Protein AF-A0A965I596-F1 (afdb_monomer_lite)

Secondary structure (DSSP, 8-state):
---SS-----HHHHHH----TT--------GGG----------TTT-TTS-HHHHHHHHHHHTSHHHHHHHHH-EETTEE-------

Sequence (87 aa):
AGMGAYILSDRASWLNFKNKTGLGIQFSGDPVLFNQYAYLPVNPQRHAHVNHDLAVKLETWLTSQRAAEIINAYTIDDQTLFTFNAE

Foldseek 3Di:
DDDPDDDDDAPVCVLPPPPCDPNDDPDDDPPVPDDDDDQDDDDCVVPVPDPRVVSVVVVVVCLDPVVQVVQQPDDRPNDRRGHDDDD

pLDDT: mean 93.73, std 6.28, range [63.06, 98.38]

Structure (mmCIF, N/CA/C/O backbone):
data_AF-A0A965I596-F1
#
_entry.id   AF-A0A965I596-F1
#
loop_
_atom_site.group_PDB
_atom_site.id
_atom_site.type_symbol
_atom_site.label_atom_id
_atom_site.label_alt_id
_atom_site.label_comp_id
_atom_site.label_asym_id
_atom_site.label_entity_id
_atom_site.label_seq_id
_atom_site.pdbx_PDB_ins_code
_atom_site.Cartn_x
_atom_site.Cartn_y
_atom_site.Cartn_z
_atom_site.occupancy
_atom_site.B_iso_or_equiv
_atom_site.auth_seq_id
_atom_site.auth_comp_id
_atom_site.auth_asym_id
_atom_site.auth_atom_id
_atom_site.pdbx_PDB_model_num
ATOM 1 N N . ALA A 1 1 ? -27.967 3.640 6.661 1.00 63.06 1 ALA A N 1
ATOM 2 C CA . ALA A 1 1 ? -27.757 3.252 8.068 1.00 63.06 1 ALA A CA 1
ATOM 3 C C . ALA A 1 1 ? -27.371 1.785 8.087 1.00 63.06 1 ALA A C 1
ATOM 5 O O . ALA A 1 1 ? -27.927 1.040 7.286 1.00 63.06 1 ALA A O 1
ATOM 6 N N . GLY A 1 2 ? -26.402 1.388 8.915 1.00 65.56 2 GLY A N 1
ATOM 7 C CA . GLY A 1 2 ? -26.064 -0.026 9.083 1.00 65.56 2 GLY A CA 1
ATOM 8 C C . GLY A 1 2 ? -27.251 -0.812 9.647 1.00 65.56 2 GLY A C 1
ATOM 9 O O . GLY A 1 2 ? -27.954 -0.323 10.528 1.00 65.56 2 GLY A O 1
ATOM 10 N N . MET A 1 3 ? -27.494 -2.012 9.123 1.00 78.50 3 MET A N 1
ATOM 11 C CA . MET A 1 3 ? -28.384 -2.985 9.761 1.00 78.50 3 MET A CA 1
ATOM 12 C C . MET A 1 3 ? -27.595 -3.704 10.860 1.00 78.50 3 MET A C 1
ATOM 14 O O . MET A 1 3 ? -26.400 -3.933 10.692 1.00 78.50 3 MET A O 1
ATOM 18 N N . GLY A 1 4 ? -28.237 -4.046 11.979 1.00 84.50 4 GLY A N 1
ATOM 19 C CA . GLY A 1 4 ? -27.594 -4.734 13.105 1.00 84.50 4 GLY A CA 1
ATOM 20 C C . GLY A 1 4 ? -27.216 -6.179 12.774 1.00 84.50 4 GLY A C 1
ATOM 21 O O . GLY A 1 4 ? -27.913 -7.105 13.173 1.00 84.50 4 GLY A O 1
ATOM 22 N N . ALA A 1 5 ? -26.135 -6.360 12.022 1.00 90.06 5 ALA A N 1
ATOM 23 C CA . ALA A 1 5 ? -25.596 -7.642 11.595 1.00 90.06 5 ALA A CA 1
ATOM 24 C C . ALA A 1 5 ? -24.067 -7.564 11.477 1.00 90.06 5 ALA A C 1
ATOM 26 O O . ALA A 1 5 ? -23.480 -6.479 11.472 1.00 90.06 5 ALA A O 1
ATOM 27 N N . TYR A 1 6 ? -23.427 -8.723 11.351 1.00 92.75 6 TYR A N 1
ATOM 28 C CA . TYR A 1 6 ? -21.999 -8.803 11.069 1.00 92.75 6 TYR A CA 1
ATOM 29 C C . TYR A 1 6 ? -21.730 -8.627 9.575 1.00 92.75 6 TYR A C 1
ATOM 31 O O . TYR A 1 6 ? -22.450 -9.165 8.735 1.00 92.75 6 TYR A O 1
ATOM 39 N N . ILE A 1 7 ? -20.660 -7.899 9.263 1.00 92.56 7 ILE A N 1
ATOM 40 C CA . ILE A 1 7 ? -20.142 -7.715 7.909 1.00 92.56 7 ILE A CA 1
ATOM 41 C C . ILE A 1 7 ? -18.624 -7.878 7.926 1.00 92.56 7 ILE A C 1
ATOM 43 O O . ILE A 1 7 ? -17.968 -7.516 8.903 1.00 92.56 7 ILE A O 1
ATOM 47 N N . LEU A 1 8 ? -18.072 -8.387 6.828 1.00 94.56 8 LEU A N 1
ATOM 48 C CA . LEU A 1 8 ? -16.653 -8.259 6.525 1.00 94.56 8 LEU A CA 1
ATOM 49 C C . LEU A 1 8 ? -16.486 -7.062 5.586 1.00 94.56 8 LEU A C 1
ATOM 51 O O . LEU A 1 8 ? -17.184 -6.964 4.580 1.00 94.56 8 LEU A O 1
ATOM 55 N N . SER A 1 9 ? -15.585 -6.148 5.927 1.00 94.19 9 SER A N 1
ATOM 56 C CA . SER A 1 9 ? -15.279 -4.955 5.135 1.00 94.19 9 SER A CA 1
ATOM 57 C C . SER A 1 9 ? -13.778 -4.731 5.139 1.00 94.19 9 SER A C 1
ATOM 59 O O . SER A 1 9 ? -13.123 -4.963 6.158 1.00 94.19 9 SER A O 1
ATOM 61 N N . ASP A 1 10 ? -13.239 -4.207 4.040 1.00 94.88 10 ASP A N 1
ATOM 62 C CA . ASP A 1 10 ? -11.902 -3.628 4.074 1.00 94.88 10 ASP A CA 1
ATOM 63 C C . ASP A 1 10 ? -11.890 -2.366 4.960 1.00 94.88 10 ASP A C 1
ATOM 65 O O . ASP A 1 10 ? -12.927 -1.734 5.222 1.00 94.88 10 ASP A O 1
ATOM 69 N N . ARG A 1 11 ? -10.696 -2.008 5.441 1.00 94.12 11 ARG A N 1
ATOM 70 C CA . ARG A 1 11 ? -10.498 -0.900 6.381 1.00 94.12 11 ARG A CA 1
ATOM 71 C C . ARG A 1 11 ? -10.819 0.460 5.753 1.00 94.12 11 ARG A C 1
ATOM 73 O O . ARG A 1 11 ? -11.368 1.311 6.447 1.00 94.12 11 ARG A O 1
ATOM 80 N N . ALA A 1 12 ? -10.527 0.665 4.469 1.00 93.50 12 ALA A N 1
ATOM 81 C CA . ALA A 1 12 ? -10.738 1.946 3.800 1.00 93.50 12 ALA A CA 1
ATOM 82 C C . ALA A 1 12 ? -12.234 2.242 3.650 1.00 93.50 12 ALA A C 1
ATOM 84 O O . ALA A 1 12 ? -12.687 3.339 3.989 1.00 93.50 12 ALA A O 1
ATOM 85 N N . SER A 1 13 ? -13.007 1.249 3.203 1.00 92.94 13 SER A N 1
ATOM 86 C CA . SER A 1 13 ? -14.466 1.336 3.114 1.00 92.94 13 SER A CA 1
ATOM 87 C C . SER A 1 13 ? -15.087 1.573 4.486 1.00 92.94 13 SER A C 1
ATOM 89 O O . SER A 1 13 ? -15.941 2.447 4.628 1.00 92.94 13 SER A O 1
ATOM 91 N N . TRP A 1 14 ? -14.619 0.865 5.521 1.00 92.88 14 TRP A N 1
ATOM 92 C CA . TRP A 1 14 ? -15.106 1.057 6.888 1.00 92.88 14 TRP A CA 1
ATOM 93 C C . TRP A 1 14 ? -14.853 2.477 7.407 1.00 92.88 14 TRP A C 1
ATOM 95 O O . TRP A 1 14 ? -15.764 3.104 7.953 1.00 92.88 14 TRP A O 1
ATOM 105 N N . LEU A 1 15 ? -13.643 3.011 7.227 1.00 91.56 15 LEU A N 1
ATOM 106 C CA . LEU A 1 15 ? -13.304 4.361 7.683 1.00 91.56 15 LEU A CA 1
ATOM 107 C C . LEU A 1 15 ? -14.153 5.412 6.962 1.00 91.56 15 LEU A C 1
ATOM 109 O O . LEU A 1 15 ? -14.850 6.183 7.624 1.00 91.56 15 LEU A O 1
ATOM 113 N N . ASN A 1 16 ? -14.246 5.333 5.632 1.00 91.25 16 ASN A N 1
ATOM 114 C CA . ASN A 1 16 ? -15.052 6.250 4.822 1.00 91.25 16 ASN A CA 1
ATOM 115 C C . ASN A 1 16 ? -16.570 6.106 5.026 1.00 91.25 16 ASN A C 1
ATOM 117 O O . ASN A 1 16 ? -17.330 7.035 4.732 1.00 91.25 16 ASN A O 1
ATOM 121 N N . PHE A 1 17 ? -17.049 4.969 5.533 1.00 89.62 17 PHE A N 1
ATOM 122 C CA . PHE A 1 17 ? -18.468 4.755 5.788 1.00 89.62 17 PHE A CA 1
ATOM 123 C C . PHE A 1 17 ? -18.939 5.592 6.983 1.00 89.62 17 PHE A C 1
ATOM 125 O O . PHE A 1 17 ? -18.815 5.194 8.135 1.00 89.62 17 PHE A O 1
ATOM 132 N N . LYS A 1 18 ? -19.496 6.780 6.735 1.00 82.25 18 LYS A N 1
ATOM 133 C CA . LYS A 1 18 ? -19.880 7.724 7.805 1.00 82.25 18 LYS A CA 1
ATOM 134 C C . LYS A 1 18 ? -21.110 7.296 8.616 1.00 82.25 18 LYS A C 1
ATOM 136 O O . LYS A 1 18 ? -21.265 7.710 9.758 1.00 82.25 18 LYS A O 1
ATOM 141 N N . ASN A 1 19 ? -21.984 6.453 8.061 1.00 84.75 19 ASN A N 1
ATOM 142 C CA . ASN A 1 19 ? -23.260 6.072 8.681 1.00 84.75 19 ASN A CA 1
ATOM 143 C C . ASN A 1 19 ? -23.181 4.717 9.411 1.00 84.75 19 ASN A C 1
ATOM 145 O O . ASN A 1 19 ? -23.967 3.803 9.142 1.00 84.75 19 ASN A O 1
ATOM 149 N N . LYS A 1 20 ? -22.208 4.597 10.324 1.00 82.75 20 LYS A N 1
ATOM 150 C CA . LYS A 1 20 ? -21.903 3.358 11.063 1.00 82.75 20 LYS A CA 1
ATOM 151 C C . LYS A 1 20 ? -23.012 2.955 12.037 1.00 82.75 20 LYS A C 1
ATOM 153 O O . LYS A 1 20 ? -23.187 1.770 12.303 1.00 82.75 20 LYS A O 1
ATOM 158 N N . THR A 1 21 ? -23.825 3.904 12.508 1.00 85.44 21 THR A N 1
ATOM 159 C CA . THR A 1 21 ? -24.855 3.667 13.539 1.00 85.44 21 THR A CA 1
ATOM 160 C C . THR A 1 21 ? -24.257 2.937 14.752 1.00 85.44 21 THR A C 1
ATOM 162 O O . THR A 1 21 ? -23.236 3.386 15.257 1.00 85.44 21 THR A O 1
ATOM 165 N N . GLY A 1 22 ? -24.840 1.822 15.205 1.00 85.19 22 GLY A N 1
ATOM 166 C CA . GLY A 1 22 ? -24.311 1.009 16.307 1.00 85.19 22 GLY A CA 1
ATOM 167 C C . GLY A 1 22 ? -23.230 -0.006 15.912 1.00 85.19 22 GLY A C 1
ATOM 168 O O . GLY A 1 22 ? -22.866 -0.837 16.737 1.00 85.19 22 GLY A O 1
ATOM 169 N N . LEU A 1 23 ? -22.739 0.004 14.666 1.00 91.75 23 LEU A N 1
ATOM 170 C CA . LEU A 1 23 ? -21.693 -0.921 14.228 1.00 91.75 23 LEU A CA 1
ATOM 171 C C . LEU A 1 23 ? -20.322 -0.461 14.737 1.00 91.75 23 LEU A C 1
ATOM 173 O O . LEU A 1 23 ? -19.955 0.707 14.613 1.00 91.75 23 LEU A O 1
ATOM 177 N N . GLY A 1 24 ? -19.538 -1.411 15.238 1.00 91.62 24 GLY A N 1
ATOM 178 C CA . GLY A 1 24 ? -18.148 -1.214 15.643 1.00 91.62 24 GLY A CA 1
ATOM 179 C C . GLY A 1 24 ? -17.273 -2.373 15.178 1.00 91.62 24 GLY A C 1
ATOM 180 O O . GLY A 1 24 ? -17.780 -3.456 14.885 1.00 91.62 24 GLY A O 1
ATOM 181 N N . ILE A 1 25 ? -15.956 -2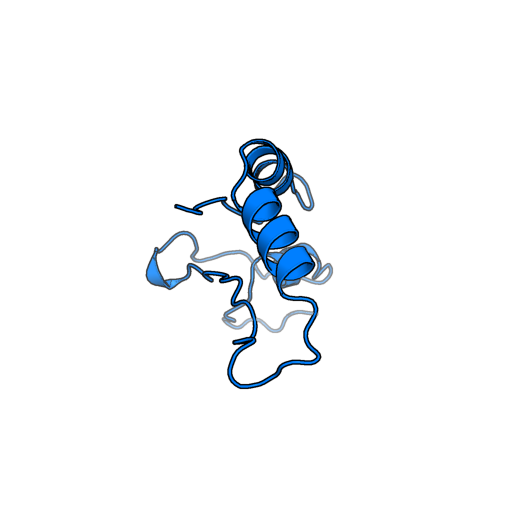.160 15.135 1.00 93.12 25 ILE A N 1
ATOM 182 C CA . ILE A 1 25 ? -14.994 -3.221 14.812 1.00 93.12 25 ILE A CA 1
ATOM 183 C C . ILE A 1 25 ? -15.018 -4.256 15.939 1.00 93.12 25 ILE A C 1
ATOM 185 O O . ILE A 1 25 ? -14.673 -3.937 17.072 1.00 93.12 25 ILE A O 1
ATOM 189 N N . GLN A 1 26 ? -15.425 -5.484 15.620 1.00 95.50 26 GLN A N 1
ATOM 190 C CA . GLN A 1 26 ? -15.443 -6.601 16.574 1.00 95.50 26 GLN A CA 1
ATOM 191 C C . GLN A 1 26 ? -14.184 -7.473 16.481 1.00 95.50 26 GLN A C 1
ATOM 193 O O . GLN A 1 26 ? -13.811 -8.120 17.453 1.00 95.50 26 GLN A O 1
ATOM 198 N N . PHE A 1 27 ? -13.523 -7.496 15.318 1.00 95.25 27 PHE A N 1
ATOM 199 C CA . PHE A 1 27 ? -12.336 -8.30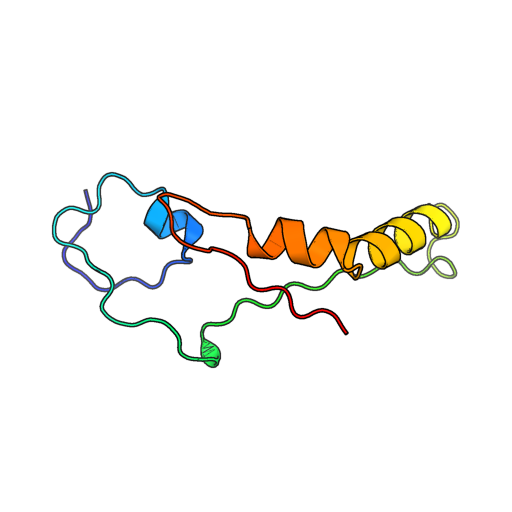9 15.067 1.00 95.25 27 PHE A CA 1
ATOM 200 C C . PHE A 1 27 ? -11.463 -7.664 13.982 1.00 95.25 27 PHE A C 1
ATOM 202 O O . PHE A 1 27 ? -11.983 -7.208 12.964 1.00 95.25 27 PHE A O 1
ATOM 209 N N . SER A 1 28 ? -10.145 -7.605 14.193 1.00 94.50 28 SER A N 1
ATOM 210 C CA . SER A 1 28 ? -9.168 -7.159 13.189 1.00 94.50 28 SER A CA 1
ATOM 211 C C . SER A 1 28 ? -7.741 -7.548 13.583 1.00 94.50 28 SER A C 1
ATOM 213 O O . SER A 1 28 ? -7.467 -7.675 14.772 1.00 94.50 28 SER A O 1
ATOM 215 N N . GLY A 1 29 ? -6.833 -7.637 12.606 1.00 91.94 29 GLY A N 1
ATOM 216 C CA . GLY A 1 29 ? -5.394 -7.828 12.842 1.00 91.94 29 GLY A CA 1
ATOM 217 C C . GLY A 1 29 ? -4.889 -9.261 12.665 1.00 91.94 29 GLY A C 1
ATOM 218 O O . GLY A 1 29 ? -3.686 -9.481 12.756 1.00 91.94 29 GLY A O 1
ATOM 219 N N . ASP A 1 30 ? -5.774 -10.219 12.383 1.00 95.69 30 ASP A N 1
ATOM 220 C CA . ASP A 1 30 ? -5.362 -11.576 12.020 1.00 95.69 30 ASP A CA 1
ATOM 221 C C . ASP A 1 30 ? -4.612 -11.574 10.671 1.00 95.69 30 ASP A C 1
ATOM 223 O O . ASP A 1 30 ? -5.105 -10.945 9.726 1.00 95.69 30 ASP A O 1
ATOM 227 N N . PRO A 1 31 ? -3.468 -12.275 10.543 1.00 93.50 31 PRO A N 1
ATOM 228 C CA . PRO A 1 31 ? -2.733 -12.380 9.283 1.00 93.50 31 PRO A CA 1
ATOM 229 C C . PRO A 1 31 ? -3.571 -12.872 8.096 1.00 93.50 31 PRO A C 1
ATOM 231 O O . PRO A 1 31 ? -3.308 -12.473 6.965 1.00 93.50 31 PRO A O 1
ATOM 234 N N . VAL A 1 32 ? -4.609 -13.690 8.320 1.00 95.56 32 VAL A N 1
ATOM 235 C CA . VAL A 1 32 ? -5.505 -14.162 7.246 1.00 95.56 32 VAL A CA 1
ATOM 236 C C . VAL A 1 32 ? -6.339 -13.035 6.625 1.00 95.56 32 VAL A C 1
ATOM 238 O O . VAL A 1 32 ? -6.854 -13.175 5.520 1.00 95.56 32 VAL A O 1
ATOM 241 N N . LEU A 1 33 ? -6.484 -11.909 7.329 1.00 95.56 33 LEU A N 1
ATOM 242 C CA . LEU A 1 33 ? -7.201 -10.728 6.850 1.00 95.56 33 LEU A CA 1
ATOM 243 C C . LEU A 1 33 ? -6.294 -9.759 6.083 1.00 95.56 33 LEU A C 1
ATOM 245 O O . LEU A 1 33 ? -6.770 -8.715 5.631 1.00 95.56 33 LEU A O 1
ATOM 249 N N . PHE A 1 34 ? -4.998 -10.057 5.954 1.00 93.25 34 PHE A N 1
ATOM 250 C CA . PHE A 1 34 ? -4.084 -9.207 5.204 1.00 93.25 34 PHE A CA 1
ATOM 251 C C . PHE A 1 34 ? -4.393 -9.275 3.713 1.00 93.25 34 PHE A C 1
ATOM 253 O O . PHE A 1 34 ? -4.401 -10.336 3.092 1.00 93.25 34 PHE A O 1
ATOM 260 N N . ASN A 1 35 ? -4.627 -8.103 3.132 1.00 95.44 35 ASN A N 1
ATOM 261 C CA . ASN A 1 35 ? -4.860 -7.952 1.708 1.00 95.44 35 ASN A CA 1
ATOM 262 C C . ASN A 1 35 ? -3.548 -7.560 1.018 1.00 95.44 35 ASN A C 1
ATOM 264 O O . ASN A 1 35 ? -3.226 -6.375 0.921 1.00 95.44 35 ASN A O 1
ATOM 268 N N . GLN A 1 36 ? -2.769 -8.559 0.597 1.00 94.69 36 GLN A N 1
ATOM 269 C CA . GLN A 1 36 ? -1.490 -8.343 -0.080 1.00 94.69 36 GLN A CA 1
ATOM 270 C C . GLN A 1 36 ? -1.693 -7.744 -1.475 1.00 94.69 36 GLN A C 1
ATOM 272 O O . GLN A 1 36 ? -2.451 -8.276 -2.286 1.00 94.69 36 GLN A O 1
ATOM 277 N N . TYR A 1 37 ? -0.93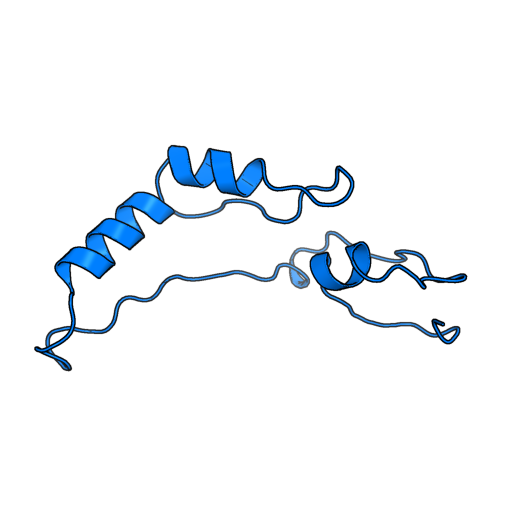1 -6.697 -1.787 1.00 96.69 37 TYR A N 1
ATOM 278 C CA . TYR A 1 37 ? -0.839 -6.142 -3.136 1.00 96.69 37 TYR A CA 1
ATOM 279 C C . TYR A 1 37 ? 0.471 -6.568 -3.799 1.00 96.69 37 TYR A C 1
ATOM 281 O O . TYR A 1 37 ? 1.509 -6.655 -3.143 1.00 96.69 37 TYR A O 1
ATOM 289 N N . ALA A 1 38 ? 0.419 -6.812 -5.107 1.00 96.31 38 ALA A N 1
ATOM 290 C CA . ALA A 1 38 ? 1.581 -7.131 -5.928 1.00 96.31 38 ALA A CA 1
ATOM 291 C C . ALA A 1 38 ? 1.594 -6.257 -7.186 1.00 96.31 38 ALA A C 1
ATOM 293 O O . ALA A 1 38 ? 0.546 -5.988 -7.780 1.00 96.31 38 ALA A O 1
ATOM 294 N N . TYR A 1 39 ? 2.787 -5.838 -7.600 1.00 96.75 39 TYR A N 1
ATOM 295 C CA . TYR A 1 39 ? 3.020 -5.187 -8.883 1.00 96.75 39 TYR A CA 1
ATOM 296 C C . TYR A 1 39 ? 3.619 -6.213 -9.848 1.00 96.75 39 TYR A C 1
ATOM 298 O O . TYR A 1 39 ? 4.592 -6.879 -9.517 1.00 96.75 39 TYR A O 1
ATOM 306 N N . LEU A 1 40 ? 3.006 -6.381 -11.022 1.00 96.38 40 LEU A N 1
ATOM 307 C CA . LEU A 1 40 ? 3.373 -7.422 -11.985 1.00 96.38 40 LEU A CA 1
ATOM 308 C C . LEU A 1 40 ? 3.603 -6.796 -13.370 1.00 96.38 40 LEU A C 1
ATOM 310 O O . LEU A 1 40 ? 2.633 -6.552 -14.095 1.00 96.38 40 LEU A O 1
ATOM 314 N N . PRO A 1 41 ? 4.862 -6.522 -13.763 1.00 96.38 41 PRO A N 1
ATOM 315 C CA . PRO A 1 41 ? 5.183 -6.031 -15.099 1.00 96.38 41 PRO A CA 1
ATOM 316 C C . PRO A 1 41 ? 4.735 -6.995 -16.208 1.00 96.38 41 PRO A C 1
ATOM 318 O O . PRO A 1 41 ? 4.890 -8.214 -16.110 1.00 96.38 41 PRO A O 1
ATOM 321 N N . VAL A 1 42 ? 4.220 -6.449 -17.313 1.00 97.81 42 VAL A N 1
ATOM 322 C CA . VAL A 1 42 ? 3.841 -7.250 -18.489 1.00 97.81 42 VAL A CA 1
ATOM 323 C C . VAL A 1 42 ? 5.094 -7.773 -19.197 1.00 97.81 42 VAL A C 1
ATOM 325 O O . VAL A 1 42 ? 6.047 -7.028 -19.419 1.00 97.81 42 VAL A O 1
ATOM 328 N N . ASN A 1 43 ? 5.076 -9.048 -19.599 1.00 97.81 43 ASN A N 1
ATOM 329 C CA . ASN A 1 43 ? 6.202 -9.694 -20.277 1.00 97.81 43 ASN A CA 1
ATOM 330 C C . ASN A 1 43 ? 6.471 -9.068 -21.671 1.00 97.81 43 ASN A C 1
ATOM 332 O O . ASN A 1 43 ? 5.648 -9.247 -22.580 1.00 97.81 43 ASN A O 1
ATOM 336 N N . PRO A 1 44 ? 7.636 -8.424 -21.894 1.00 97.44 44 PRO A N 1
ATOM 337 C CA . PRO A 1 44 ? 7.953 -7.763 -23.161 1.00 97.44 44 PRO A CA 1
ATOM 338 C C . PRO A 1 44 ? 8.254 -8.732 -24.311 1.00 97.44 44 PRO A C 1
ATOM 340 O O . PRO A 1 44 ? 8.041 -8.381 -25.467 1.00 97.44 44 PRO A O 1
ATOM 343 N N . GLN A 1 45 ? 8.683 -9.970 -24.029 1.00 97.69 45 GLN A N 1
ATOM 344 C CA . GLN A 1 45 ? 8.903 -10.988 -25.068 1.00 97.69 45 GLN A CA 1
ATOM 345 C C . GLN A 1 45 ? 7.588 -11.396 -25.738 1.00 97.69 45 GLN A C 1
ATOM 347 O O . GLN A 1 45 ? 7.557 -11.718 -26.922 1.00 97.69 45 GLN A O 1
ATOM 352 N N . ARG A 1 46 ? 6.487 -11.374 -24.974 1.00 98.12 46 ARG A N 1
ATOM 353 C CA . ARG A 1 46 ? 5.135 -11.648 -25.484 1.00 98.12 46 ARG A CA 1
ATOM 354 C C . ARG A 1 46 ? 4.459 -10.396 -26.040 1.00 98.12 46 ARG A C 1
ATOM 356 O O . ARG A 1 46 ? 3.615 -10.509 -26.923 1.00 98.12 46 ARG A O 1
ATOM 363 N N . HIS A 1 47 ? 4.819 -9.219 -25.530 1.00 97.75 47 HIS A N 1
ATOM 364 C CA . HIS A 1 47 ? 4.191 -7.949 -25.879 1.00 97.75 47 HIS A CA 1
ATOM 365 C C . HIS A 1 47 ? 5.246 -6.870 -26.156 1.00 97.75 47 HIS A C 1
ATOM 367 O O . HIS A 1 47 ? 5.481 -5.998 -25.330 1.00 97.75 47 HIS A O 1
ATOM 373 N N . ALA A 1 48 ? 5.851 -6.886 -27.346 1.00 96.69 48 ALA A N 1
ATOM 374 C CA . ALA A 1 48 ? 6.969 -5.994 -27.688 1.00 96.69 48 ALA A CA 1
ATOM 375 C C . ALA A 1 48 ? 6.639 -4.484 -27.672 1.00 96.69 48 ALA A C 1
ATOM 377 O O . ALA A 1 48 ? 7.544 -3.659 -27.690 1.00 96.69 48 ALA A O 1
ATOM 378 N N . HIS A 1 49 ? 5.355 -4.112 -27.648 1.00 97.12 49 HIS A N 1
ATOM 379 C CA . HIS A 1 49 ? 4.900 -2.718 -27.615 1.00 97.12 49 HIS A CA 1
ATOM 380 C C . HIS A 1 49 ? 4.793 -2.135 -26.197 1.00 97.12 49 HIS A C 1
ATOM 382 O O . HIS A 1 49 ? 4.463 -0.960 -26.048 1.00 97.12 49 HIS A O 1
ATOM 388 N N . VAL A 1 50 ? 4.988 -2.942 -25.150 1.00 98.06 50 VAL A N 1
ATOM 389 C CA . VAL A 1 50 ? 4.867 -2.457 -23.770 1.00 98.06 50 VAL A CA 1
ATOM 390 C C . VAL A 1 50 ? 6.083 -1.629 -23.381 1.00 98.06 50 VAL A C 1
ATOM 392 O O . VAL A 1 50 ? 7.214 -1.922 -23.764 1.00 98.06 50 VAL A O 1
ATOM 395 N N . ASN A 1 51 ? 5.859 -0.623 -22.541 1.00 98.00 51 ASN A N 1
ATOM 396 C CA . ASN A 1 51 ? 6.923 0.230 -22.020 1.00 98.00 51 ASN A CA 1
ATOM 397 C C . ASN A 1 51 ? 7.667 -0.461 -20.864 1.00 98.00 51 ASN A C 1
ATOM 399 O O . ASN A 1 51 ? 7.541 -0.052 -19.709 1.00 98.00 51 ASN A O 1
ATOM 403 N N . HIS A 1 52 ? 8.420 -1.521 -21.168 1.00 97.75 52 HIS A N 1
ATOM 404 C CA . HIS A 1 52 ? 9.105 -2.349 -20.169 1.00 97.75 52 HIS A CA 1
ATOM 405 C C . HIS A 1 52 ? 10.020 -1.535 -19.247 1.00 97.75 52 HIS A C 1
ATOM 407 O O . HIS A 1 52 ? 9.892 -1.620 -18.029 1.00 97.75 52 HIS A O 1
ATOM 413 N N . ASP A 1 53 ? 10.859 -0.668 -19.814 1.00 97.88 53 ASP A N 1
ATOM 414 C CA . ASP A 1 53 ? 11.793 0.151 -19.036 1.00 97.88 53 ASP A CA 1
ATOM 415 C C . ASP A 1 53 ? 11.077 1.085 -18.051 1.00 97.88 53 ASP A C 1
ATOM 417 O O . ASP A 1 53 ? 11.577 1.350 -16.959 1.00 97.88 53 ASP A O 1
ATOM 421 N N . LEU A 1 54 ? 9.889 1.590 -18.409 1.00 98.38 54 LEU A N 1
ATOM 422 C CA . LEU A 1 54 ? 9.075 2.393 -17.492 1.00 98.38 54 LEU A CA 1
ATOM 423 C C . LEU A 1 54 ? 8.449 1.529 -16.397 1.00 98.38 54 LEU A C 1
ATOM 425 O O . LEU A 1 54 ? 8.383 1.969 -15.251 1.00 98.38 54 LEU A O 1
ATOM 429 N N . ALA A 1 55 ? 8.029 0.305 -16.726 1.00 98.19 55 ALA A N 1
ATOM 430 C CA . ALA A 1 55 ? 7.496 -0.629 -15.744 1.00 98.19 55 ALA A CA 1
ATOM 431 C C . ALA A 1 55 ? 8.551 -1.005 -14.690 1.00 98.19 55 ALA A C 1
ATOM 433 O O . ALA A 1 55 ? 8.229 -0.985 -13.505 1.00 98.19 55 ALA A O 1
ATOM 434 N N . VAL A 1 56 ? 9.800 -1.250 -15.107 1.00 97.88 56 VAL A N 1
ATOM 435 C CA . VAL A 1 56 ? 10.945 -1.528 -14.215 1.00 97.88 56 VAL A CA 1
ATOM 436 C C . VAL A 1 56 ? 11.302 -0.311 -13.360 1.00 97.88 56 VAL A C 1
ATOM 438 O O . VAL A 1 56 ? 11.563 -0.441 -12.163 1.00 97.88 56 VAL A O 1
ATOM 441 N N . LYS A 1 57 ? 11.280 0.899 -13.938 1.00 98.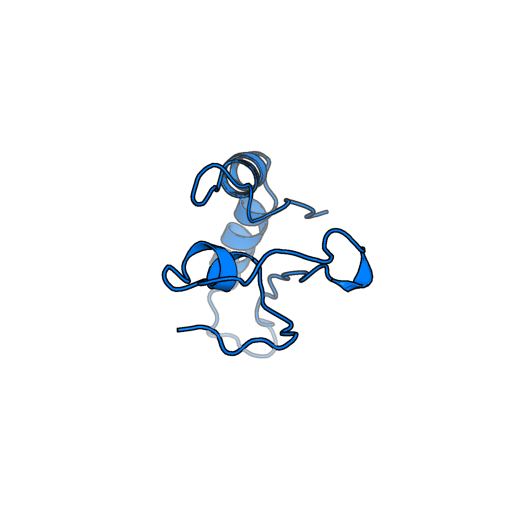38 57 LYS A N 1
ATOM 442 C CA . LYS A 1 57 ? 11.489 2.141 -13.172 1.00 98.38 57 LYS A CA 1
ATOM 443 C C . LYS A 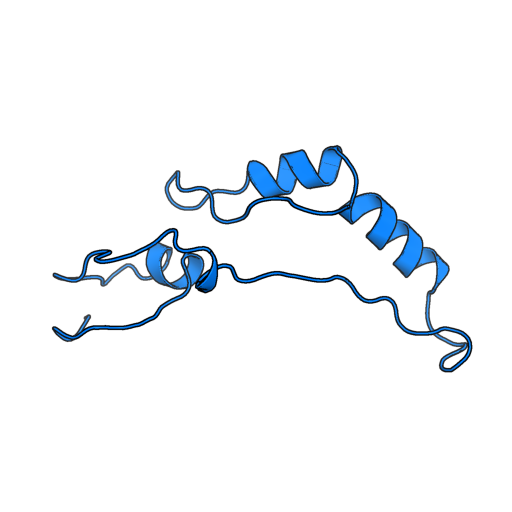1 57 ? 10.427 2.324 -12.090 1.00 98.38 57 LYS A C 1
ATOM 445 O O . LYS A 1 57 ? 10.765 2.717 -10.977 1.00 98.38 57 LYS A O 1
ATOM 450 N N . LEU A 1 58 ? 9.163 2.044 -12.411 1.00 98.12 58 LEU A N 1
ATOM 451 C CA . LEU A 1 58 ? 8.072 2.125 -11.445 1.00 98.12 58 LEU A CA 1
ATOM 452 C C . LEU A 1 58 ? 8.210 1.064 -10.351 1.00 98.12 58 LEU A C 1
ATOM 454 O O . LEU A 1 58 ? 8.076 1.407 -9.185 1.00 98.12 58 LEU A O 1
ATOM 458 N N . GLU A 1 59 ? 8.526 -0.182 -10.705 1.00 97.75 59 GLU A N 1
ATOM 459 C CA . GLU A 1 59 ? 8.790 -1.258 -9.740 1.00 97.75 59 GLU A CA 1
ATOM 460 C C . GLU A 1 59 ? 9.899 -0.870 -8.761 1.00 97.75 59 GLU A C 1
ATOM 462 O O . GLU A 1 59 ? 9.685 -0.872 -7.554 1.00 97.75 59 GLU A O 1
ATOM 467 N N . THR A 1 60 ? 11.039 -0.414 -9.288 1.00 98.06 60 THR A N 1
ATOM 468 C CA . THR A 1 60 ? 12.191 0.031 -8.487 1.00 98.06 60 THR A CA 1
ATOM 469 C C . THR A 1 60 ? 11.824 1.181 -7.549 1.00 98.06 60 THR A C 1
ATOM 471 O O . THR A 1 60 ? 12.306 1.262 -6.421 1.00 98.06 60 THR A O 1
ATOM 474 N N . TRP A 1 61 ? 10.976 2.107 -8.004 1.00 98.31 61 TRP A N 1
ATOM 475 C CA . TRP A 1 61 ? 10.487 3.183 -7.149 1.00 98.31 61 TRP A CA 1
ATOM 476 C C . TRP A 1 61 ? 9.523 2.660 -6.079 1.00 98.31 61 TRP A C 1
ATOM 478 O O . TRP A 1 61 ? 9.663 3.037 -4.916 1.00 98.31 61 TRP A O 1
ATOM 488 N N . LEU A 1 62 ? 8.584 1.784 -6.450 1.00 98.06 62 LEU A N 1
ATOM 489 C CA . LEU A 1 62 ? 7.585 1.201 -5.553 1.00 98.06 62 LEU A CA 1
ATOM 490 C C . LEU A 1 62 ? 8.214 0.367 -4.437 1.00 98.06 62 LEU A C 1
ATOM 492 O O . LEU A 1 62 ? 7.642 0.338 -3.356 1.00 98.06 62 LEU A O 1
ATOM 496 N N . THR A 1 63 ? 9.371 -0.258 -4.662 1.00 97.75 63 THR A N 1
ATOM 497 C CA . THR A 1 63 ? 10.104 -1.032 -3.642 1.00 97.75 63 THR A CA 1
ATOM 498 C C . THR A 1 63 ? 11.168 -0.215 -2.897 1.00 97.75 63 THR A C 1
ATOM 500 O O . THR A 1 63 ? 11.884 -0.737 -2.047 1.00 97.75 63 THR A O 1
ATOM 503 N N . SER A 1 64 ? 11.276 1.089 -3.168 1.00 98.25 64 SER A N 1
ATOM 504 C CA . SER A 1 64 ? 12.267 1.957 -2.526 1.00 98.25 64 SER A CA 1
ATOM 505 C C . SER A 1 64 ? 11.876 2.386 -1.105 1.00 98.25 64 SER A C 1
ATOM 507 O O . SER A 1 64 ? 10.697 2.465 -0.752 1.00 98.25 64 SER A O 1
ATOM 509 N N . GLN A 1 65 ? 12.871 2.822 -0.323 1.00 98.19 65 GLN A N 1
ATOM 510 C CA . GLN A 1 65 ? 12.656 3.439 0.994 1.00 98.19 65 GLN A CA 1
ATOM 511 C C . GLN A 1 65 ? 11.685 4.628 0.934 1.00 98.19 65 GLN A C 1
ATOM 513 O O . GLN A 1 65 ? 10.867 4.823 1.832 1.00 98.19 65 GLN A O 1
ATOM 518 N N . ARG A 1 66 ? 11.732 5.412 -0.151 1.00 98.12 66 ARG A N 1
ATOM 519 C CA . ARG A 1 66 ? 10.839 6.558 -0.330 1.00 98.12 66 ARG A CA 1
ATOM 520 C C . ARG A 1 66 ? 9.380 6.125 -0.463 1.00 98.12 66 ARG A C 1
ATOM 522 O O . ARG A 1 66 ? 8.502 6.770 0.107 1.00 98.12 66 ARG A O 1
ATOM 529 N N . ALA A 1 67 ? 9.114 5.062 -1.220 1.00 98.12 67 ALA A N 1
ATOM 530 C CA . ALA A 1 67 ? 7.769 4.510 -1.325 1.00 98.12 67 ALA A CA 1
ATOM 531 C C . ALA A 1 67 ? 7.314 3.919 0.014 1.00 98.12 67 ALA A C 1
ATOM 533 O O . ALA A 1 67 ? 6.188 4.187 0.425 1.00 98.12 67 ALA A O 1
ATOM 534 N N . ALA A 1 68 ? 8.197 3.217 0.733 1.00 98.19 68 ALA A N 1
ATOM 535 C CA . ALA A 1 68 ? 7.902 2.690 2.064 1.00 98.19 68 ALA A CA 1
ATOM 536 C C . ALA A 1 68 ? 7.454 3.783 3.046 1.00 98.19 68 ALA A C 1
ATOM 538 O O . ALA A 1 68 ? 6.444 3.621 3.730 1.00 98.19 68 ALA A O 1
ATOM 539 N N . GLU A 1 69 ? 8.151 4.922 3.082 1.00 98.19 69 GLU A N 1
ATOM 540 C CA . GLU A 1 69 ? 7.765 6.079 3.900 1.00 98.19 69 GLU A CA 1
ATOM 541 C C . GLU A 1 69 ? 6.381 6.614 3.527 1.00 98.19 69 GLU A C 1
ATOM 543 O O . GLU A 1 69 ? 5.547 6.823 4.404 1.00 98.19 69 GLU A O 1
ATOM 548 N N . ILE A 1 70 ? 6.122 6.821 2.232 1.00 97.94 70 ILE A N 1
ATOM 549 C CA . ILE A 1 70 ? 4.842 7.362 1.754 1.00 97.94 70 ILE A CA 1
ATOM 550 C C . ILE A 1 70 ? 3.691 6.397 2.069 1.00 97.94 70 ILE A C 1
ATOM 552 O O . ILE A 1 70 ? 2.643 6.832 2.542 1.00 97.94 70 ILE A O 1
ATOM 556 N N . ILE A 1 71 ? 3.884 5.100 1.819 1.00 97.94 71 ILE A N 1
ATOM 557 C CA . ILE A 1 71 ? 2.866 4.062 2.020 1.00 97.94 71 ILE A CA 1
A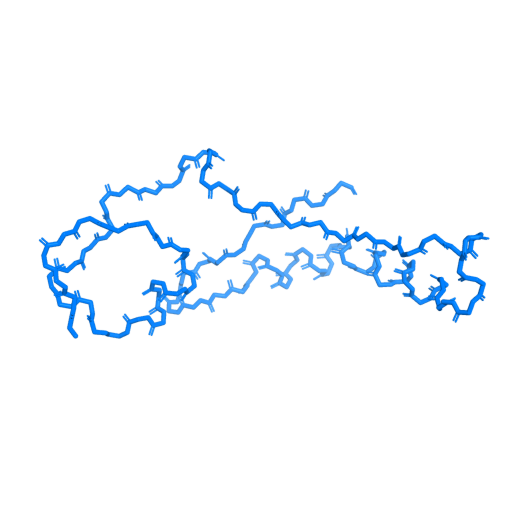TOM 558 C C . ILE A 1 71 ? 2.534 3.921 3.508 1.00 97.94 71 ILE A C 1
ATOM 560 O O . ILE A 1 71 ? 1.360 3.950 3.870 1.00 97.94 71 ILE A O 1
ATOM 564 N N . ASN A 1 72 ? 3.548 3.829 4.374 1.00 97.31 72 ASN A N 1
ATOM 565 C CA . ASN A 1 72 ? 3.342 3.693 5.819 1.00 97.31 72 ASN A CA 1
ATOM 566 C C . ASN A 1 72 ? 2.781 4.972 6.465 1.00 97.31 72 ASN A C 1
ATOM 568 O O . ASN A 1 72 ? 2.099 4.891 7.486 1.00 97.31 72 ASN A O 1
ATOM 572 N N . ALA A 1 73 ? 3.051 6.147 5.888 1.00 97.62 73 ALA A N 1
ATOM 573 C CA . ALA A 1 73 ? 2.529 7.423 6.376 1.00 97.62 73 ALA A CA 1
ATOM 574 C C . ALA A 1 73 ? 1.084 7.710 5.935 1.00 97.62 73 ALA A C 1
ATOM 576 O O . ALA A 1 73 ? 0.487 8.674 6.414 1.00 97.62 73 ALA A O 1
ATOM 577 N N . TYR A 1 74 ? 0.510 6.920 5.022 1.00 97.12 74 TYR A N 1
ATOM 578 C CA . TYR A 1 74 ? -0.850 7.151 4.548 1.00 97.12 74 TYR A CA 1
ATOM 579 C C . TYR A 1 74 ? -1.890 6.775 5.612 1.00 97.12 74 TYR A C 1
ATOM 581 O O . TYR A 1 74 ? -1.975 5.622 6.056 1.00 97.12 74 TYR A O 1
ATOM 589 N N . THR A 1 75 ? -2.721 7.750 5.982 1.00 95.81 75 THR A N 1
ATOM 590 C CA . THR A 1 75 ? -3.752 7.607 7.012 1.00 95.81 75 THR A CA 1
ATOM 591 C C . THR A 1 75 ? -5.114 8.120 6.548 1.00 95.81 75 THR A C 1
ATOM 593 O O . THR A 1 75 ? -5.222 8.992 5.684 1.00 95.81 75 THR A O 1
ATOM 596 N N . ILE A 1 76 ? -6.173 7.569 7.144 1.00 93.25 76 ILE A N 1
ATOM 597 C CA . ILE A 1 76 ? -7.546 8.086 7.071 1.00 93.25 76 ILE A CA 1
ATOM 598 C C . ILE A 1 76 ? -8.058 8.180 8.506 1.00 93.25 76 ILE A C 1
ATOM 600 O O . ILE A 1 76 ? -8.006 7.185 9.227 1.00 93.25 76 ILE A O 1
ATOM 604 N N . ASP A 1 77 ? -8.538 9.357 8.918 1.00 89.94 77 ASP A N 1
ATOM 605 C CA . ASP A 1 77 ? -8.974 9.629 10.298 1.00 89.94 77 ASP A CA 1
ATOM 606 C C . ASP A 1 77 ? -7.937 9.152 11.340 1.00 89.94 77 ASP A C 1
ATOM 608 O O . ASP A 1 77 ? -8.256 8.409 12.270 1.00 89.94 77 ASP A O 1
ATOM 612 N N . ASP A 1 78 ? -6.667 9.516 11.114 1.00 91.50 78 ASP A N 1
ATOM 613 C CA . ASP A 1 78 ? -5.491 9.141 11.919 1.00 91.50 78 ASP A CA 1
ATOM 614 C C . ASP A 1 78 ? -5.199 7.628 12.016 1.00 91.50 78 ASP A C 1
ATOM 616 O O . ASP A 1 78 ? -4.318 7.207 12.767 1.00 91.50 78 ASP A O 1
ATOM 620 N N . GLN A 1 79 ? -5.879 6.786 11.229 1.00 90.62 79 GLN A N 1
ATOM 621 C CA . GLN A 1 79 ? -5.601 5.350 11.156 1.00 90.62 79 GLN A CA 1
ATOM 622 C C . GLN A 1 79 ? -4.713 5.007 9.963 1.00 90.62 79 GLN A C 1
ATOM 624 O O . GLN A 1 79 ? -5.052 5.314 8.818 1.00 90.62 79 GLN A O 1
ATOM 629 N N . THR A 1 80 ? -3.610 4.303 10.226 1.00 91.81 80 THR A N 1
ATOM 630 C CA . THR A 1 80 ? -2.765 3.688 9.193 1.00 91.81 80 THR A CA 1
ATOM 631 C C . THR A 1 80 ? -3.571 2.682 8.378 1.00 91.81 80 THR A C 1
ATOM 633 O O . THR A 1 80 ? -4.227 1.801 8.941 1.00 91.81 80 THR A O 1
ATOM 636 N N . LEU A 1 81 ? -3.515 2.809 7.051 1.00 94.75 81 LEU A N 1
ATOM 637 C CA . LEU A 1 81 ? -4.282 1.949 6.147 1.00 94.75 81 LEU A CA 1
ATOM 638 C C . LEU A 1 81 ? -3.441 0.860 5.475 1.00 94.75 81 LEU A C 1
ATOM 640 O O . LEU A 1 81 ? -3.942 -0.238 5.242 1.00 94.75 81 LEU A O 1
ATOM 644 N N . PHE A 1 82 ? -2.184 1.166 5.162 1.00 96.06 82 PHE A N 1
ATOM 645 C CA . PHE A 1 82 ? -1.282 0.262 4.459 1.00 96.06 82 PHE A CA 1
ATOM 646 C C . PHE A 1 82 ? -0.044 -0.026 5.299 1.00 96.06 82 PHE A C 1
ATOM 648 O O . PHE A 1 82 ? 0.384 0.789 6.114 1.00 96.06 82 PHE A O 1
ATOM 655 N N . THR A 1 83 ? 0.546 -1.193 5.072 1.00 95.56 83 THR A N 1
ATOM 656 C CA . THR A 1 83 ? 1.833 -1.577 5.647 1.00 95.56 83 THR A CA 1
ATOM 657 C C . THR A 1 83 ? 2.732 -2.004 4.506 1.00 95.56 83 THR A C 1
ATOM 659 O O . THR A 1 83 ? 2.391 -2.911 3.750 1.00 95.56 83 THR A O 1
ATOM 662 N N . PHE A 1 84 ? 3.854 -1.312 4.353 1.00 97.38 84 PHE A N 1
ATOM 663 C CA . PHE A 1 84 ? 4.843 -1.647 3.343 1.00 97.38 84 PHE A CA 1
ATOM 664 C C . PHE A 1 84 ? 5.527 -2.977 3.674 1.00 97.38 84 PHE A C 1
ATOM 666 O O . PHE A 1 84 ? 5.970 -3.173 4.806 1.00 97.38 84 PHE A O 1
ATOM 673 N N . ASN A 1 85 ? 5.646 -3.861 2.685 1.00 96.06 85 ASN A N 1
ATOM 674 C CA . ASN A 1 85 ? 6.295 -5.162 2.842 1.00 96.06 85 ASN A CA 1
ATOM 675 C C . ASN A 1 85 ? 6.944 -5.689 1.552 1.00 96.06 85 ASN A C 1
ATOM 677 O O . ASN A 1 85 ? 6.975 -6.899 1.338 1.00 96.06 85 ASN A O 1
ATOM 681 N N . ALA A 1 86 ? 7.417 -4.797 0.678 1.00 93.00 86 ALA A N 1
ATOM 682 C CA . ALA A 1 86 ? 8.182 -5.243 -0.482 1.00 93.00 86 ALA A CA 1
ATOM 683 C C . ALA A 1 86 ? 9.526 -5.856 -0.051 1.00 93.00 86 ALA A C 1
ATOM 685 O O . ALA A 1 86 ? 10.096 -5.442 0.963 1.00 93.00 86 ALA A O 1
ATOM 686 N N . GLU A 1 87 ? 10.007 -6.810 -0.848 1.00 81.62 87 GLU A N 1
ATOM 687 C CA . GLU A 1 87 ? 11.330 -7.441 -0.738 1.00 81.62 87 GLU A CA 1
ATOM 688 C C . GLU A 1 87 ? 12.316 -6.860 -1.759 1.00 81.62 87 GLU A C 1
ATOM 690 O O . GLU A 1 87 ? 11.868 -6.473 -2.867 1.00 81.62 87 GLU A O 1
#

Radius of gyration: 18.09 Å; chains: 1; bounding box: 41×24×44 Å